Protein AF-A0A8I0H5W2-F1 (afdb_monomer_lite)

pLDDT: mean 76.9, std 12.01, range [42.78, 89.56]

Radius of gyration: 14.62 Å; chains: 1; bounding box: 31×33×36 Å

InterPro domains:
  IPR008279 PEP-utilising enzyme, mobile domain [PF00391] (46-84)
  IPR036618 PtsI, HPr-binding domain superfamily [G3DSA:1.10.274.10] (1-33)
  IPR036637 Phosphohistidine domain superfamily [SSF52009] (2-84)
  IPR050499 Phosphoenolpyruvate-dependent sugar PTS enzyme [PTHR46244] (2-84)

Organism: NCBI:txid611301

Foldseek 3Di:
DQVQLVVQCPDPDPVSVVCSVVVVVVVVVVVCVVVVVPDDPPPPVAADEAEEQDDAPVRLVVDDPVRHPYYDHVPDDPPHPSPD

Secondary structure (DSSP, 8-state):
-HHHHHHHHTSS-HHHHHTHHHHHHHHHHHHHHHHT--------SS-EEEEES---HHHHHTS-TTTEEEEEETT--TT-GGG-

Structure (mmCIF, N/CA/C/O backbone):
data_AF-A0A8I0H5W2-F1
#
_entry.id   AF-A0A8I0H5W2-F1
#
loop_
_atom_site.group_PDB
_atom_site.id
_atom_site.type_symbol
_atom_site.label_atom_id
_atom_site.label_alt_id
_atom_site.label_comp_id
_atom_site.label_asym_id
_atom_site.label_entity_id
_atom_site.label_seq_id
_atom_site.pdbx_PDB_ins_code
_atom_site.Cartn_x
_atom_site.Cartn_y
_atom_site.Cartn_z
_atom_site.occupancy
_atom_site.B_iso_or_equiv
_atom_site.auth_seq_id
_atom_site.auth_comp_id
_atom_site.auth_asym_id
_atom_site.auth_atom_id
_atom_site.pdbx_PDB_model_num
ATOM 1 N N . ALA A 1 1 ? 4.528 12.253 -11.082 1.00 58.50 1 ALA A N 1
ATOM 2 C CA . ALA A 1 1 ? 5.076 11.151 -10.270 1.00 58.50 1 ALA A CA 1
ATOM 3 C C . ALA A 1 1 ? 5.354 9.915 -11.127 1.00 58.50 1 ALA A C 1
ATOM 5 O O . ALA A 1 1 ? 6.407 9.313 -10.956 1.00 58.50 1 ALA A O 1
ATOM 6 N N . ASP A 1 2 ? 4.491 9.598 -12.103 1.00 68.06 2 ASP A N 1
ATOM 7 C CA . ASP A 1 2 ? 4.580 8.368 -12.913 1.00 68.06 2 ASP A CA 1
ATOM 8 C C . ASP A 1 2 ? 5.928 8.129 -13.607 1.00 68.06 2 ASP A C 1
ATOM 10 O O . ASP A 1 2 ? 6.425 7.011 -13.595 1.00 68.06 2 ASP A O 1
ATOM 14 N N . ASN A 1 3 ? 6.576 9.181 -14.114 1.00 76.69 3 ASN A N 1
ATOM 15 C CA . ASN A 1 3 ? 7.802 9.065 -14.916 1.00 76.69 3 ASN A CA 1
ATOM 16 C C . ASN A 1 3 ? 8.968 8.355 -14.184 1.00 76.69 3 ASN A C 1
ATOM 18 O O . ASN A 1 3 ? 9.751 7.636 -14.797 1.00 76.69 3 ASN A O 1
ATOM 22 N N . PHE A 1 4 ? 9.090 8.524 -12.859 1.00 76.75 4 PHE A N 1
ATOM 23 C CA . PHE A 1 4 ? 10.131 7.842 -12.077 1.00 76.75 4 PHE A CA 1
ATOM 24 C C . PHE A 1 4 ? 9.758 6.394 -11.753 1.00 76.75 4 PHE A C 1
ATOM 26 O O . PHE A 1 4 ? 10.619 5.521 -11.808 1.00 76.75 4 PHE A O 1
ATOM 33 N N . ALA A 1 5 ? 8.488 6.122 -11.453 1.00 80.94 5 ALA A N 1
ATOM 34 C CA . ALA A 1 5 ? 8.018 4.762 -11.204 1.00 80.94 5 ALA A CA 1
ATOM 35 C C . ALA A 1 5 ? 8.101 3.901 -12.478 1.00 80.94 5 ALA A C 1
ATOM 37 O O . ALA A 1 5 ? 8.572 2.767 -12.426 1.00 80.94 5 ALA A O 1
ATOM 38 N N . GLU A 1 6 ? 7.737 4.462 -13.634 1.00 83.25 6 GLU A N 1
ATOM 39 C CA . GLU A 1 6 ? 7.880 3.809 -14.940 1.00 83.25 6 GLU A CA 1
ATOM 40 C C . GLU A 1 6 ? 9.341 3.484 -15.255 1.00 83.25 6 GLU A C 1
ATOM 42 O O . GLU A 1 6 ? 9.642 2.379 -15.703 1.00 83.25 6 GLU A O 1
ATOM 47 N N . MET A 1 7 ? 10.267 4.397 -14.944 1.00 84.75 7 MET A N 1
ATOM 48 C CA .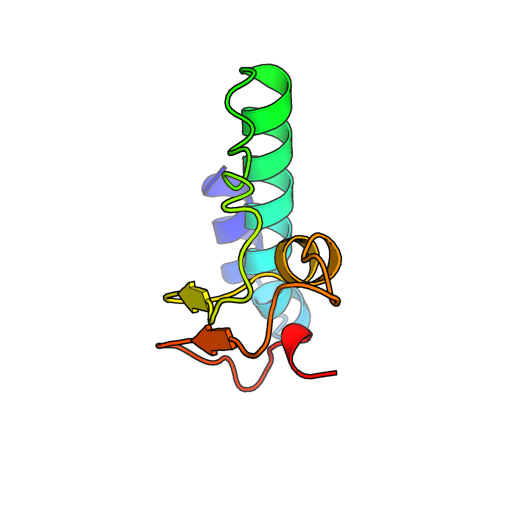 MET A 1 7 ? 11.698 4.152 -15.123 1.00 84.75 7 MET A CA 1
ATOM 49 C C . MET A 1 7 ? 12.190 2.953 -14.299 1.00 84.75 7 MET A C 1
ATOM 51 O O . MET A 1 7 ? 12.971 2.158 -14.812 1.00 84.75 7 MET A O 1
ATOM 55 N N . PHE A 1 8 ? 11.735 2.799 -13.050 1.00 81.94 8 PHE A N 1
ATOM 56 C CA . PHE A 1 8 ? 12.087 1.651 -12.202 1.00 81.94 8 PHE A CA 1
ATOM 57 C C . PHE A 1 8 ? 11.420 0.355 -12.680 1.00 81.94 8 PHE A C 1
ATOM 59 O O . PHE A 1 8 ? 12.062 -0.693 -12.710 1.00 81.94 8 PHE A O 1
ATOM 66 N N . SER A 1 9 ? 10.160 0.425 -13.118 1.00 80.44 9 SER A N 1
ATOM 67 C CA . SER A 1 9 ? 9.431 -0.730 -13.656 1.00 80.44 9 SER A CA 1
ATOM 68 C C . SER A 1 9 ? 9.992 -1.230 -14.990 1.00 80.44 9 SER A C 1
ATOM 70 O O . SER A 1 9 ? 9.782 -2.392 -15.330 1.00 80.44 9 SER A O 1
ATOM 72 N N . ALA A 1 10 ? 10.669 -0.373 -15.754 1.00 86.62 10 ALA A N 1
ATOM 73 C CA . ALA A 1 10 ? 11.270 -0.717 -17.040 1.00 86.62 10 ALA A CA 1
ATOM 74 C C . ALA A 1 10 ? 12.705 -1.268 -16.926 1.00 86.62 10 ALA A C 1
ATOM 76 O O . ALA A 1 10 ? 13.309 -1.589 -17.948 1.00 86.62 10 ALA A O 1
ATOM 77 N N . MET A 1 11 ? 13.275 -1.363 -15.717 1.00 89.25 11 MET A N 1
ATOM 78 C CA . MET A 1 11 ? 14.611 -1.936 -15.514 1.00 89.25 11 MET A CA 1
ATOM 79 C C . MET A 1 11 ? 14.589 -3.460 -15.638 1.00 89.25 11 MET A C 1
ATOM 81 O O . MET A 1 11 ? 13.613 -4.089 -15.256 1.00 89.25 11 MET A O 1
ATOM 85 N N . ASP A 1 12 ? 15.687 -4.070 -16.086 1.00 85.75 12 ASP A N 1
ATOM 86 C CA . ASP A 1 12 ? 15.804 -5.537 -16.196 1.00 85.75 12 ASP A CA 1
ATOM 87 C C . ASP A 1 12 ? 15.953 -6.253 -14.836 1.00 85.75 12 ASP A C 1
ATOM 89 O O . ASP A 1 12 ? 15.874 -7.478 -14.748 1.00 85.75 12 ASP A O 1
ATOM 93 N N . ASP A 1 13 ? 16.187 -5.501 -13.759 1.00 86.81 13 ASP A N 1
ATOM 94 C CA . ASP A 1 13 ? 16.364 -6.031 -12.410 1.00 86.81 13 ASP A CA 1
ATOM 95 C C . ASP A 1 13 ? 15.010 -6.142 -11.687 1.00 86.81 13 ASP A C 1
ATOM 97 O O . ASP A 1 13 ? 14.385 -5.135 -11.347 1.00 86.81 13 ASP A O 1
ATOM 101 N N . ALA A 1 14 ? 14.579 -7.374 -11.403 1.00 80.06 14 ALA A N 1
ATOM 102 C CA . ALA A 1 14 ? 13.316 -7.666 -10.720 1.00 80.06 14 ALA A CA 1
ATOM 103 C C . ALA A 1 14 ? 13.197 -7.016 -9.326 1.00 80.06 14 ALA A C 1
ATOM 105 O O . ALA A 1 14 ? 12.094 -6.683 -8.891 1.00 80.06 14 ALA A O 1
ATOM 106 N N . TYR A 1 15 ? 14.312 -6.805 -8.621 1.00 78.94 15 TYR A N 1
ATOM 107 C CA . TYR A 1 15 ? 14.317 -6.077 -7.354 1.00 78.94 15 TYR A CA 1
ATOM 108 C C . TYR A 1 15 ? 14.039 -4.585 -7.575 1.00 78.94 15 TYR A C 1
ATOM 110 O O . TYR A 1 15 ? 13.258 -3.993 -6.831 1.00 78.94 15 TYR A O 1
ATOM 118 N N . MET A 1 16 ? 14.611 -3.977 -8.618 1.00 83.69 16 MET A N 1
ATOM 119 C CA . MET A 1 16 ? 14.336 -2.573 -8.956 1.00 83.69 16 MET A CA 1
ATOM 120 C C . MET A 1 16 ? 12.912 -2.372 -9.476 1.00 83.69 16 MET A C 1
ATOM 122 O O . MET A 1 16 ? 12.260 -1.404 -9.087 1.00 83.69 16 MET A O 1
ATOM 126 N N . GLN A 1 17 ? 12.391 -3.318 -10.261 1.00 83.00 17 GLN A N 1
ATOM 127 C CA . GLN A 1 17 ? 10.987 -3.317 -10.678 1.00 83.00 17 GLN A CA 1
ATOM 128 C C . GLN A 1 17 ? 10.044 -3.343 -9.468 1.00 83.00 17 GLN A C 1
ATOM 130 O O . GLN A 1 17 ? 9.094 -2.564 -9.411 1.00 83.00 17 GLN A O 1
ATOM 135 N N . ALA A 1 18 ? 10.336 -4.170 -8.457 1.00 77.00 18 ALA A N 1
ATOM 136 C CA . ALA A 1 18 ? 9.545 -4.228 -7.226 1.00 77.00 18 ALA A CA 1
ATOM 137 C C . ALA A 1 18 ? 9.573 -2.910 -6.422 1.00 77.00 18 ALA A C 1
ATOM 139 O O . ALA A 1 18 ? 8.613 -2.604 -5.718 1.00 77.00 18 ALA A O 1
ATOM 140 N N . ARG A 1 19 ? 10.632 -2.098 -6.559 1.00 82.50 19 ARG A N 1
ATOM 141 C CA . ARG A 1 19 ? 10.757 -0.771 -5.925 1.00 82.50 19 ARG A CA 1
ATOM 142 C C . ARG A 1 19 ? 10.001 0.343 -6.650 1.00 82.50 19 ARG A C 1
ATOM 144 O O . ARG A 1 19 ? 9.888 1.439 -6.103 1.00 82.50 19 ARG A O 1
ATOM 151 N N . ALA A 1 20 ? 9.464 0.100 -7.845 1.00 83.94 20 ALA A N 1
ATOM 152 C CA . ALA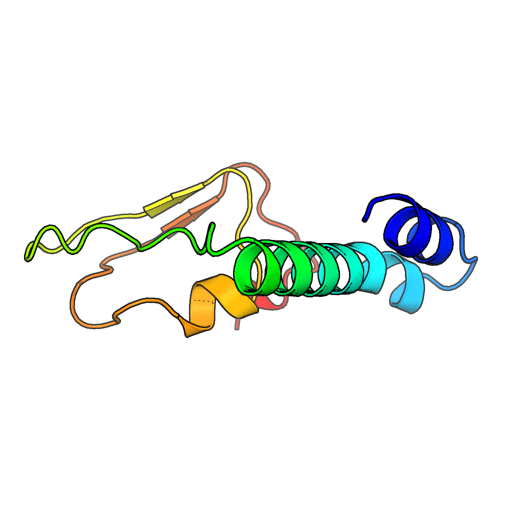 A 1 20 ? 8.711 1.112 -8.586 1.00 83.94 20 ALA A CA 1
ATOM 153 C C . ALA A 1 20 ? 7.510 1.652 -7.785 1.00 83.94 20 ALA A C 1
ATOM 155 O O . ALA A 1 20 ? 7.257 2.859 -7.794 1.00 83.94 20 ALA A O 1
ATOM 156 N N . ALA A 1 21 ? 6.816 0.775 -7.049 1.00 78.81 21 ALA A N 1
ATOM 157 C CA . ALA A 1 21 ? 5.698 1.148 -6.183 1.00 78.81 21 ALA A CA 1
ATOM 158 C C . ALA A 1 21 ? 6.139 2.054 -5.018 1.00 78.81 21 ALA A C 1
ATOM 160 O O . ALA A 1 21 ? 5.500 3.073 -4.766 1.00 78.81 21 ALA A O 1
ATOM 161 N N . ASP A 1 22 ? 7.277 1.755 -4.381 1.00 81.69 22 ASP A N 1
ATOM 162 C CA . ASP A 1 22 ? 7.840 2.587 -3.307 1.00 81.69 22 ASP A CA 1
ATOM 163 C C . ASP A 1 22 ? 8.200 3.997 -3.811 1.00 81.69 22 ASP A C 1
ATOM 165 O O . ASP A 1 22 ? 7.932 5.003 -3.154 1.00 81.69 22 ASP A O 1
ATOM 169 N N . VAL A 1 23 ? 8.805 4.093 -5.002 1.00 85.62 23 VAL A N 1
ATOM 170 C CA . VAL A 1 23 ? 9.182 5.381 -5.617 1.00 85.62 23 VAL A CA 1
ATOM 171 C C . VAL A 1 23 ? 7.945 6.217 -5.941 1.00 85.62 23 VAL A C 1
ATOM 173 O O . VAL A 1 23 ? 7.965 7.445 -5.780 1.00 85.62 23 VAL A O 1
ATOM 176 N N . ARG A 1 24 ? 6.868 5.561 -6.381 1.00 84.19 24 ARG A N 1
ATOM 177 C CA . ARG A 1 24 ? 5.571 6.198 -6.610 1.00 84.19 24 ARG A CA 1
ATOM 178 C C . ARG A 1 24 ? 4.997 6.751 -5.305 1.00 84.19 24 ARG A C 1
ATOM 180 O O . ARG A 1 24 ? 4.743 7.952 -5.248 1.00 84.19 24 ARG A O 1
ATOM 187 N N . ASP A 1 25 ? 4.908 5.926 -4.259 1.00 82.25 25 ASP A N 1
ATOM 188 C CA . ASP A 1 25 ? 4.398 6.323 -2.936 1.00 82.25 25 ASP A CA 1
ATOM 189 C C . ASP A 1 25 ? 5.151 7.537 -2.371 1.00 82.25 25 ASP A C 1
ATOM 191 O O . ASP A 1 25 ? 4.555 8.550 -2.002 1.00 82.25 25 ASP A O 1
ATOM 195 N N . ILE A 1 26 ? 6.487 7.500 -2.386 1.00 86.56 26 ILE A N 1
ATOM 196 C CA . ILE A 1 26 ? 7.313 8.615 -1.899 1.00 86.56 26 ILE A CA 1
ATOM 197 C C . ILE A 1 26 ? 7.037 9.894 -2.698 1.00 86.56 26 ILE A C 1
ATOM 199 O O . ILE A 1 26 ? 6.912 10.976 -2.116 1.00 86.56 26 ILE A O 1
ATOM 203 N N . SER A 1 27 ? 6.938 9.784 -4.024 1.00 88.44 27 SER A N 1
ATOM 204 C CA . SER A 1 27 ? 6.673 10.930 -4.897 1.00 88.44 27 SER A CA 1
ATOM 205 C C . SER A 1 27 ? 5.312 11.559 -4.599 1.00 88.44 27 SER A C 1
ATOM 207 O O . SER A 1 27 ? 5.219 12.781 -4.452 1.00 88.44 27 SER A O 1
ATOM 209 N N . ASP A 1 28 ? 4.276 10.734 -4.458 1.00 85.81 28 ASP A N 1
ATOM 210 C CA . ASP A 1 28 ? 2.912 11.179 -4.175 1.00 85.81 28 ASP A CA 1
ATOM 211 C C . ASP A 1 28 ? 2.822 11.822 -2.785 1.00 85.81 28 ASP A C 1
ATOM 213 O O . ASP A 1 28 ? 2.240 12.900 -2.634 1.00 85.81 28 ASP A O 1
ATOM 217 N N . ARG A 1 29 ? 3.511 11.263 -1.782 1.00 83.75 29 ARG A N 1
ATOM 218 C CA . ARG A 1 29 ? 3.612 11.867 -0.444 1.00 83.75 29 ARG A CA 1
ATOM 219 C C . ARG A 1 29 ? 4.321 13.215 -0.458 1.00 83.75 29 ARG A C 1
ATOM 221 O O . ARG A 1 29 ? 3.879 14.133 0.234 1.00 83.75 29 ARG A O 1
ATOM 228 N N . ILE A 1 30 ? 5.410 13.372 -1.209 1.00 87.69 30 ILE A N 1
ATOM 229 C CA . ILE A 1 30 ? 6.095 14.669 -1.327 1.00 87.69 30 ILE A CA 1
ATOM 230 C C . ILE A 1 30 ? 5.142 15.702 -1.936 1.00 87.69 30 ILE A C 1
ATOM 232 O O . ILE A 1 30 ? 5.014 16.803 -1.400 1.00 87.69 30 ILE A O 1
ATOM 236 N N . ILE A 1 31 ? 4.422 15.342 -3.001 1.00 87.75 31 ILE A N 1
ATOM 237 C CA . ILE A 1 31 ? 3.440 16.228 -3.637 1.00 87.75 31 ILE A CA 1
ATOM 238 C C . ILE A 1 31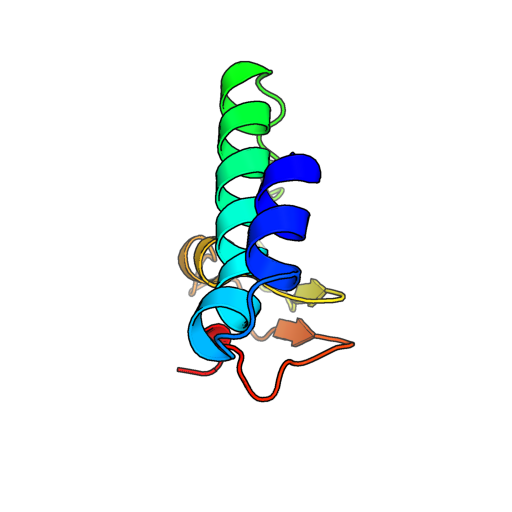 ? 2.319 16.592 -2.655 1.00 87.75 31 ILE A C 1
ATOM 240 O O . ILE A 1 31 ? 2.000 17.773 -2.519 1.00 87.75 31 ILE A O 1
ATOM 244 N N . ALA A 1 32 ? 1.753 15.624 -1.932 1.00 85.50 32 ALA A N 1
ATOM 245 C CA . ALA A 1 32 ? 0.696 15.865 -0.948 1.00 85.50 32 ALA A CA 1
ATOM 246 C C . ALA A 1 32 ? 1.151 16.820 0.169 1.00 85.50 32 ALA A C 1
ATOM 248 O O . ALA A 1 32 ? 0.430 17.756 0.513 1.00 85.50 32 ALA A O 1
ATOM 249 N N . ASN A 1 33 ? 2.373 16.644 0.682 1.00 85.81 33 ASN A N 1
ATOM 250 C CA . ASN A 1 33 ? 2.948 17.542 1.688 1.00 85.81 33 ASN A CA 1
ATOM 251 C C . ASN A 1 33 ? 3.154 18.964 1.146 1.00 85.81 33 ASN A C 1
ATOM 253 O O . ASN A 1 33 ? 2.826 19.932 1.827 1.00 85.81 33 ASN A O 1
ATOM 257 N N . LEU A 1 34 ? 3.666 19.105 -0.080 1.00 89.12 34 LEU A N 1
ATOM 258 C CA . LEU A 1 34 ? 3.907 20.415 -0.696 1.00 89.12 34 LEU A CA 1
ATOM 259 C C . LEU A 1 34 ? 2.613 21.146 -1.075 1.00 89.12 34 LEU A C 1
ATOM 261 O O . LEU A 1 34 ? 2.570 22.373 -1.057 1.00 89.12 34 LEU A O 1
ATOM 265 N N . THR A 1 35 ? 1.566 20.401 -1.424 1.00 89.56 35 THR A N 1
ATOM 266 C CA . THR A 1 35 ? 0.254 20.946 -1.806 1.00 89.56 35 THR A CA 1
ATOM 267 C C . THR A 1 35 ? -0.696 21.110 -0.621 1.00 89.56 35 THR A C 1
ATOM 269 O O . THR A 1 35 ? -1.795 21.629 -0.796 1.00 89.56 35 THR A O 1
ATOM 272 N N . GLY A 1 36 ? -0.310 20.657 0.576 1.00 80.94 36 GLY A N 1
ATOM 273 C CA . GLY A 1 36 ? -1.180 20.634 1.754 1.00 80.94 36 GLY A CA 1
ATOM 274 C C . GLY A 1 36 ? -2.356 19.657 1.642 1.00 80.94 36 GLY A C 1
ATOM 275 O O . GLY A 1 36 ? -3.270 19.716 2.456 1.00 80.94 36 GLY A O 1
ATOM 276 N N . SER A 1 37 ? -2.341 18.755 0.656 1.00 77.44 37 SER A N 1
ATOM 277 C CA . SER A 1 37 ? -3.397 17.764 0.402 1.00 77.44 37 SER A CA 1
ATOM 278 C C . SER A 1 37 ? -3.140 16.446 1.135 1.00 77.44 37 SER A C 1
ATOM 280 O O . SER A 1 37 ? -3.485 15.378 0.637 1.00 77.44 37 SER A O 1
ATOM 282 N N . VAL A 1 38 ? -2.478 16.494 2.295 1.00 71.31 38 VAL A N 1
ATOM 283 C CA . VAL A 1 38 ? -2.248 15.295 3.105 1.00 71.31 38 VAL A CA 1
ATOM 284 C C . VAL A 1 38 ? -3.614 14.769 3.527 1.00 71.31 38 VAL A C 1
ATOM 286 O O . VAL A 1 38 ? -4.325 15.435 4.278 1.00 71.31 38 VAL A O 1
ATOM 289 N N . ALA A 1 39 ? -3.995 13.603 3.004 1.00 64.88 39 ALA A N 1
ATOM 290 C CA . ALA A 1 39 ? -5.222 12.936 3.396 1.00 64.88 39 ALA A CA 1
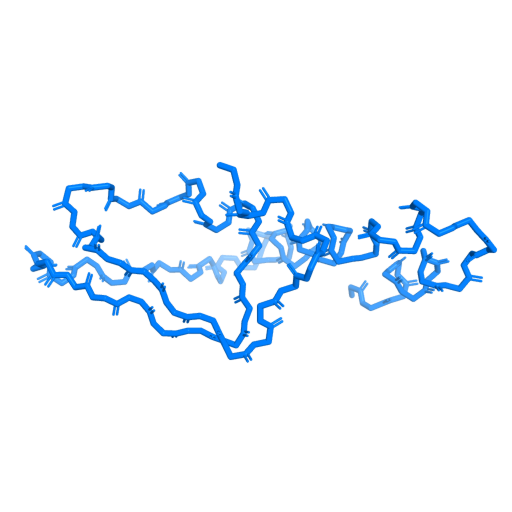ATOM 291 C C . ALA A 1 39 ? -5.134 12.634 4.896 1.00 64.88 39 ALA A C 1
ATOM 293 O O . ALA A 1 39 ? -4.373 11.774 5.335 1.00 64.88 39 ALA A O 1
ATOM 294 N N . VAL A 1 40 ? -5.872 13.401 5.692 1.00 58.91 40 VAL A N 1
ATOM 295 C CA . VAL A 1 40 ? -6.064 13.107 7.105 1.00 58.91 40 VAL A CA 1
ATOM 296 C C . VAL A 1 40 ? -7.078 11.974 7.140 1.00 58.91 40 VAL A C 1
ATOM 298 O O . VAL A 1 40 ? -8.209 12.162 6.694 1.00 58.91 40 VAL A O 1
ATOM 301 N N . GLN A 1 41 ? -6.679 10.792 7.618 1.00 63.28 41 GLN A N 1
ATOM 302 C CA . GLN A 1 41 ? -7.667 9.787 8.001 1.00 63.28 41 GLN A CA 1
ATOM 303 C C . GLN A 1 41 ? -8.579 10.441 9.036 1.00 63.28 41 GLN A C 1
ATOM 305 O O . GLN A 1 41 ? -8.109 10.866 10.093 1.00 63.28 41 GLN A O 1
ATOM 310 N N . GLU A 1 42 ? -9.863 10.583 8.706 1.00 58.38 42 GLU A N 1
ATOM 311 C CA . GLU A 1 42 ? -10.843 11.058 9.671 1.00 58.38 42 GLU A CA 1
ATOM 312 C C . GLU A 1 42 ? -10.841 10.094 10.856 1.00 58.38 42 GLU A C 1
ATOM 314 O O . GLU A 1 42 ? -11.151 8.908 10.727 1.00 58.38 42 GLU A O 1
ATOM 319 N N . ASP A 1 43 ? -10.447 10.608 12.019 1.00 64.50 43 ASP A N 1
ATOM 320 C CA . ASP A 1 43 ? -10.527 9.856 13.256 1.00 64.50 43 ASP A CA 1
ATOM 321 C C . ASP A 1 43 ? -12.000 9.739 13.647 1.00 64.50 43 ASP A C 1
ATOM 323 O O . ASP A 1 43 ? -12.573 10.637 14.262 1.00 64.50 43 ASP A O 1
ATOM 327 N N . SER A 1 44 ? -12.623 8.625 13.268 1.00 67.19 44 SER A N 1
ATOM 328 C CA . SER A 1 44 ? -14.001 8.324 13.664 1.00 67.19 44 SER A CA 1
ATOM 329 C C . SER A 1 44 ? -14.148 8.116 15.177 1.00 67.19 44 SER A C 1
ATOM 331 O O . SER A 1 44 ? -15.269 8.048 15.673 1.00 67.19 44 SER A O 1
ATOM 333 N N . GLY A 1 45 ? -13.042 7.989 15.926 1.00 73.31 45 GLY A N 1
ATOM 334 C CA . GLY A 1 45 ? -13.036 7.648 17.350 1.00 73.31 45 GLY A CA 1
ATOM 335 C C . GLY A 1 45 ? -13.446 6.199 17.644 1.00 73.31 45 GLY A C 1
ATOM 336 O O . GLY A 1 45 ? -13.311 5.744 18.781 1.00 73.31 45 GLY A O 1
ATOM 337 N N . GLU A 1 46 ? -13.905 5.457 16.635 1.00 83.00 46 GLU A N 1
ATOM 338 C CA . GLU A 1 46 ? -14.401 4.091 16.749 1.00 83.00 46 GLU A CA 1
ATOM 339 C C . GLU A 1 46 ? -13.432 3.080 16.128 1.00 83.00 46 GLU A C 1
ATOM 341 O O . GLU A 1 46 ? -12.634 3.377 15.232 1.00 83.00 46 GLU A O 1
ATOM 346 N N . LYS A 1 47 ? -13.513 1.839 16.616 1.00 88.50 47 LYS A N 1
ATOM 347 C CA . LYS A 1 47 ? -12.741 0.725 16.066 1.00 88.50 47 LYS A CA 1
ATOM 348 C C . LYS A 1 47 ? -13.300 0.318 14.704 1.00 88.50 47 LYS A C 1
ATOM 350 O O . LYS A 1 47 ? -14.505 0.116 14.582 1.00 88.50 47 LYS A O 1
ATOM 355 N N . HIS A 1 48 ? -12.440 0.142 13.707 1.00 85.25 48 HIS A N 1
ATOM 356 C CA . HIS A 1 48 ? -12.856 -0.071 12.320 1.00 85.25 48 HIS A CA 1
ATOM 357 C C . HIS A 1 48 ? -11.954 -1.060 11.566 1.00 85.25 48 HIS A C 1
ATOM 359 O O . HIS A 1 48 ? -10.869 -1.426 12.022 1.00 85.25 48 HIS A O 1
ATOM 365 N N . ILE A 1 49 ? -12.441 -1.519 10.410 1.00 87.44 49 ILE A N 1
ATOM 366 C CA . ILE A 1 49 ? -11.715 -2.376 9.464 1.00 87.44 49 ILE A CA 1
ATOM 367 C C . ILE A 1 49 ? -11.460 -1.565 8.196 1.00 87.44 49 ILE A C 1
ATOM 369 O O . ILE A 1 49 ? -12.382 -0.948 7.663 1.00 87.44 49 ILE A O 1
ATOM 373 N N . ILE A 1 50 ? -10.224 -1.581 7.707 1.00 85.31 50 ILE A N 1
ATOM 374 C CA . ILE A 1 50 ? -9.827 -0.849 6.501 1.00 85.31 50 ILE A CA 1
ATOM 375 C C . ILE A 1 50 ? -10.012 -1.747 5.277 1.00 85.31 50 ILE A C 1
ATOM 377 O O . ILE A 1 50 ? -9.537 -2.879 5.263 1.00 85.31 50 ILE A O 1
ATOM 381 N N . CYS A 1 51 ? -10.679 -1.241 4.241 1.00 84.69 51 CYS A N 1
ATOM 382 C CA . CYS A 1 51 ? -10.765 -1.897 2.935 1.00 84.69 51 CYS A CA 1
ATOM 383 C C . CYS A 1 51 ? -10.066 -1.013 1.900 1.00 84.69 51 CYS A C 1
ATOM 385 O O . CYS A 1 51 ? -10.450 0.146 1.744 1.00 84.69 51 CYS A O 1
ATOM 387 N N . ALA A 1 52 ? -9.065 -1.548 1.207 1.00 81.94 52 ALA A N 1
ATOM 388 C CA . ALA A 1 52 ? -8.306 -0.823 0.190 1.00 81.94 52 ALA A CA 1
ATOM 389 C C . ALA A 1 52 ? -8.000 -1.725 -1.012 1.00 81.94 52 ALA A C 1
ATOM 391 O O . ALA A 1 52 ? -8.090 -2.949 -0.921 1.00 81.94 52 ALA A O 1
ATOM 392 N N . ASP A 1 53 ? -7.628 -1.142 -2.149 1.00 78.81 53 ASP A N 1
ATOM 393 C CA . ASP A 1 53 ? -7.171 -1.938 -3.292 1.00 78.81 53 ASP A CA 1
ATOM 394 C C . ASP A 1 53 ? -5.776 -2.521 -3.041 1.00 78.81 53 ASP A C 1
ATOM 396 O O . ASP A 1 53 ? -5.551 -3.707 -3.287 1.00 78.81 53 ASP A O 1
ATOM 400 N N . ASP A 1 54 ? -4.883 -1.707 -2.484 1.00 77.12 54 ASP A N 1
ATOM 401 C CA . ASP A 1 54 ? -3.558 -2.072 -1.988 1.00 77.12 54 ASP A CA 1
ATOM 402 C C . ASP A 1 54 ? -3.204 -1.160 -0.801 1.00 77.12 54 ASP A C 1
ATOM 404 O O . ASP A 1 54 ? -3.888 -0.158 -0.570 1.00 77.12 54 ASP A O 1
ATOM 408 N N . LEU A 1 55 ? -2.177 -1.519 -0.031 1.00 75.81 55 LEU A N 1
ATOM 409 C CA . LEU A 1 55 ? -1.696 -0.716 1.092 1.00 75.81 55 LEU A CA 1
ATOM 410 C C . LEU A 1 55 ? -0.166 -0.652 1.076 1.00 75.81 55 LEU A C 1
ATOM 412 O O . LEU A 1 55 ? 0.513 -1.679 1.212 1.00 75.81 55 LEU A O 1
ATOM 416 N N . ALA A 1 56 ? 0.384 0.552 0.942 1.00 77.06 56 ALA A N 1
ATOM 417 C CA . ALA A 1 56 ? 1.825 0.750 0.984 1.00 77.06 56 ALA A CA 1
ATOM 418 C C . ALA A 1 56 ? 2.366 0.558 2.417 1.00 77.06 56 ALA A C 1
ATOM 420 O O . ALA A 1 56 ? 1.684 0.874 3.402 1.00 77.06 56 ALA A O 1
ATOM 421 N N . PRO A 1 57 ? 3.629 0.121 2.590 1.00 75.25 57 PRO A N 1
ATOM 422 C CA . PRO A 1 57 ? 4.238 -0.002 3.917 1.00 75.25 57 PRO A CA 1
ATOM 423 C C . PRO A 1 57 ? 4.161 1.294 4.746 1.00 75.25 57 PRO A C 1
ATOM 425 O O . PRO A 1 57 ? 3.944 1.257 5.956 1.00 75.25 57 PRO A O 1
ATOM 428 N N . SER A 1 58 ? 4.287 2.452 4.094 1.00 74.88 58 SER A N 1
ATOM 429 C CA . SER A 1 58 ? 4.195 3.779 4.713 1.00 74.88 58 SER A CA 1
ATOM 430 C C . SER A 1 58 ? 2.814 4.084 5.311 1.00 74.88 58 SER A C 1
ATOM 432 O O . SER A 1 58 ? 2.728 4.697 6.381 1.00 74.88 58 SER A O 1
ATOM 434 N N . GLU A 1 59 ? 1.746 3.632 4.656 1.00 78.50 59 GLU A N 1
ATOM 435 C CA . GLU A 1 59 ? 0.363 3.770 5.112 1.00 78.50 59 GLU A CA 1
ATOM 436 C C . GLU A 1 59 ? 0.109 2.858 6.310 1.00 78.50 59 GLU A C 1
ATOM 438 O O . GLU A 1 59 ? -0.388 3.311 7.338 1.00 78.50 59 GLU A O 1
ATOM 443 N N . THR A 1 60 ? 0.561 1.607 6.226 1.00 78.38 6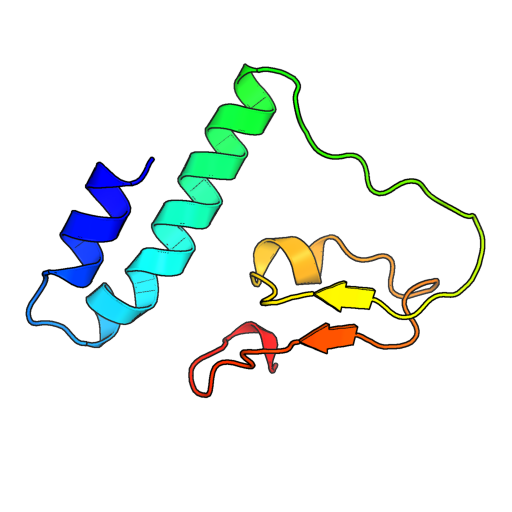0 THR A N 1
ATOM 444 C CA . THR A 1 60 ? 0.459 0.614 7.311 1.00 78.38 60 THR A CA 1
ATOM 445 C C . THR A 1 60 ? 1.101 1.088 8.617 1.00 78.38 60 THR A C 1
ATOM 447 O O . THR A 1 60 ? 0.553 0.875 9.697 1.00 78.38 60 THR A O 1
ATOM 450 N N . VAL A 1 61 ? 2.255 1.760 8.535 1.00 80.75 61 VAL A N 1
ATOM 451 C CA . VAL A 1 61 ? 2.964 2.323 9.702 1.00 80.75 61 VAL A CA 1
ATOM 452 C C . VAL A 1 61 ? 2.207 3.494 10.332 1.00 80.75 61 VAL A C 1
ATOM 454 O O . VAL A 1 61 ? 2.365 3.757 11.523 1.00 80.75 61 VAL A O 1
ATOM 457 N N . SER A 1 62 ? 1.387 4.189 9.548 1.00 77.75 62 SER A N 1
ATOM 458 C CA . SER A 1 62 ? 0.631 5.363 9.990 1.00 77.75 62 SER A CA 1
ATOM 459 C C . SER A 1 62 ? -0.702 5.001 10.666 1.00 77.75 62 SER A C 1
ATOM 461 O O . SER A 1 62 ? -1.375 5.888 11.183 1.00 77.75 62 SER A O 1
ATOM 463 N N . LEU A 1 63 ? -1.082 3.717 10.680 1.00 82.12 63 LEU A N 1
ATOM 464 C CA . LEU A 1 63 ? -2.329 3.235 11.272 1.00 82.12 63 LEU A CA 1
ATOM 465 C C . LEU A 1 63 ? -2.302 3.254 12.807 1.00 82.12 63 LEU A C 1
ATOM 467 O O . LEU A 1 63 ? -1.342 2.812 13.444 1.00 82.12 63 LEU A O 1
ATOM 471 N N . ASP A 1 64 ? -3.414 3.685 13.406 1.00 84.06 64 ASP A N 1
ATOM 472 C CA . ASP A 1 64 ? -3.650 3.588 14.847 1.00 84.06 64 ASP A CA 1
ATOM 473 C C . ASP A 1 64 ? -4.022 2.145 15.233 1.00 84.06 64 ASP A C 1
ATOM 475 O O . ASP A 1 64 ? -5.131 1.668 14.972 1.00 84.06 64 ASP A O 1
ATOM 479 N N . LYS A 1 65 ? -3.082 1.444 15.875 1.00 81.38 65 LYS A N 1
ATOM 480 C CA . LYS A 1 65 ? -3.225 0.032 16.267 1.00 81.38 65 LYS A CA 1
ATOM 481 C C . LYS A 1 65 ? -4.332 -0.215 17.294 1.00 81.38 65 LYS A C 1
ATOM 483 O O . LYS A 1 65 ? -4.799 -1.347 17.397 1.00 81.38 65 LYS A O 1
ATOM 488 N N . ASP A 1 66 ? -4.760 0.805 18.035 1.00 85.31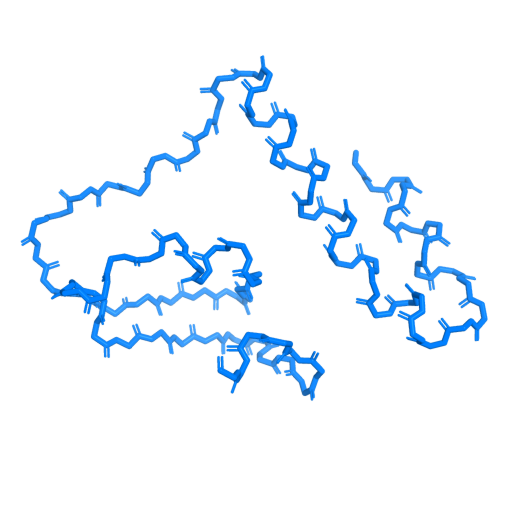 66 ASP A N 1
ATOM 489 C CA . ASP A 1 66 ? -5.842 0.662 19.014 1.00 85.31 66 ASP A CA 1
ATOM 490 C C . ASP A 1 66 ? -7.231 0.742 18.357 1.00 85.31 66 ASP A C 1
ATOM 492 O O . ASP A 1 66 ? -8.227 0.266 18.923 1.00 85.31 66 ASP A O 1
ATOM 496 N N . LYS A 1 67 ? -7.299 1.308 17.143 1.00 84.00 67 LYS A N 1
ATOM 497 C CA . LYS A 1 67 ? -8.541 1.528 16.386 1.00 84.00 67 LYS A CA 1
ATOM 498 C C . LYS A 1 67 ? -8.695 0.589 15.198 1.00 84.00 67 LYS A C 1
ATOM 500 O O . LYS A 1 67 ? -9.811 0.146 14.925 1.00 84.00 67 LYS A O 1
ATOM 505 N N . VAL A 1 68 ? -7.609 0.249 14.510 1.00 87.38 68 VAL A N 1
ATOM 506 C CA . VAL A 1 68 ? -7.658 -0.644 13.349 1.00 87.38 68 VAL A CA 1
ATOM 507 C C . VAL A 1 68 ? -7.706 -2.099 13.813 1.00 87.38 68 VAL A C 1
ATOM 509 O O . VAL A 1 68 ? -6.724 -2.646 14.306 1.00 87.38 68 VAL A O 1
ATOM 512 N N . LEU A 1 69 ? -8.861 -2.742 13.638 1.00 87.38 69 LEU A N 1
ATOM 513 C CA . LEU A 1 69 ? -9.080 -4.148 14.004 1.00 87.38 69 LEU A CA 1
ATOM 514 C C . LEU A 1 69 ? -8.491 -5.122 12.980 1.00 87.38 69 LEU A C 1
ATOM 516 O O . LEU A 1 69 ? -8.054 -6.212 13.341 1.00 87.38 69 LEU A O 1
ATOM 520 N N . ALA A 1 70 ? -8.546 -4.744 11.703 1.00 83.38 70 ALA A N 1
ATOM 521 C CA . ALA A 1 70 ? -8.044 -5.504 10.566 1.00 83.38 70 ALA A CA 1
ATOM 522 C C . ALA A 1 70 ? -7.964 -4.602 9.324 1.00 83.38 70 ALA A C 1
ATOM 524 O O . ALA A 1 70 ? -8.597 -3.544 9.273 1.00 83.38 70 ALA A O 1
ATOM 525 N N . PHE A 1 71 ? -7.247 -5.056 8.298 1.00 83.94 71 PHE A N 1
ATOM 526 C CA . PHE A 1 71 ? -7.324 -4.491 6.954 1.00 83.94 71 PHE A CA 1
ATOM 527 C C . PHE A 1 71 ? -7.473 -5.601 5.908 1.00 83.94 71 PHE A C 1
ATOM 529 O O . PHE A 1 71 ? -7.014 -6.726 6.111 1.00 83.94 71 PHE A O 1
ATOM 536 N N . VAL A 1 72 ? -8.144 -5.285 4.804 1.00 84.94 72 VAL A N 1
ATOM 537 C CA . VAL A 1 72 ? -8.381 -6.179 3.667 1.00 84.94 72 VAL A CA 1
ATOM 538 C C . VAL A 1 72 ? -7.962 -5.451 2.396 1.00 84.94 72 VAL A C 1
ATOM 540 O O . VAL A 1 72 ? -8.435 -4.342 2.143 1.00 84.94 72 VAL A O 1
ATOM 543 N N . THR A 1 73 ? -7.091 -6.078 1.602 1.00 84.12 73 THR A N 1
ATOM 544 C CA . THR A 1 73 ? -6.655 -5.555 0.302 1.00 84.12 73 THR A CA 1
ATOM 545 C C . THR A 1 73 ? -7.199 -6.396 -0.848 1.00 84.12 73 THR A C 1
ATOM 547 O O . THR A 1 73 ? -7.223 -7.626 -0.770 1.00 84.12 73 THR A O 1
ATOM 550 N N . ALA A 1 74 ? -7.656 -5.747 -1.921 1.00 78.12 74 ALA A N 1
ATOM 551 C CA . ALA A 1 74 ? -8.192 -6.442 -3.095 1.00 78.12 74 ALA A CA 1
ATOM 552 C C . ALA A 1 74 ? -7.090 -7.106 -3.941 1.00 78.12 74 ALA A C 1
ATOM 554 O O . ALA A 1 74 ? -7.285 -8.205 -4.460 1.00 78.12 74 ALA A O 1
ATOM 555 N N . HIS A 1 75 ? -5.924 -6.465 -4.046 1.00 69.88 75 HIS A N 1
ATOM 556 C CA . HIS A 1 75 ? -4.805 -6.892 -4.891 1.00 69.88 75 HIS A CA 1
ATOM 557 C C . HIS A 1 75 ? -3.582 -7.307 -4.072 1.00 69.88 75 HIS A C 1
ATOM 559 O O . HIS A 1 75 ? -2.454 -7.062 -4.495 1.00 69.88 75 HIS A O 1
ATOM 565 N N . GLY A 1 76 ? -3.803 -7.925 -2.903 1.00 59.47 76 GLY A N 1
ATOM 566 C CA . GLY A 1 76 ? -2.746 -8.334 -1.977 1.00 59.47 76 GLY A CA 1
ATOM 567 C C . GLY A 1 76 ? -1.508 -8.869 -2.700 1.00 59.47 76 GLY A C 1
ATOM 568 O O . GLY A 1 76 ? -1.555 -9.892 -3.385 1.00 59.47 76 GLY A O 1
ATOM 569 N N . SER A 1 77 ? -0.405 -8.136 -2.588 1.00 51.81 77 SER A N 1
ATOM 570 C CA . SER A 1 77 ? 0.811 -8.443 -3.329 1.00 51.81 77 SER A CA 1
ATOM 571 C C . SER A 1 77 ? 1.576 -9.582 -2.641 1.00 51.81 77 SER A C 1
ATOM 573 O O . SER A 1 77 ? 1.877 -9.530 -1.449 1.00 51.81 77 SER A O 1
ATOM 575 N N . SER A 1 78 ? 1.933 -10.622 -3.401 1.00 49.88 78 SER A N 1
ATOM 576 C CA . SER A 1 78 ? 2.810 -11.719 -2.954 1.00 49.88 78 SER A CA 1
ATOM 577 C C . SER A 1 78 ? 4.245 -11.262 -2.647 1.00 49.88 78 SER A C 1
ATOM 579 O O . SER A 1 78 ? 5.001 -12.005 -2.028 1.00 49.88 78 SER A O 1
ATOM 581 N N . ASN A 1 79 ? 4.602 -10.039 -3.059 1.00 49.31 79 ASN A N 1
ATOM 582 C CA . ASN A 1 79 ? 5.859 -9.353 -2.745 1.00 49.31 79 ASN A CA 1
ATOM 583 C C . ASN A 1 79 ? 5.653 -8.198 -1.750 1.00 49.31 79 ASN A C 1
ATOM 585 O O . ASN A 1 79 ? 6.540 -7.360 -1.585 1.00 49.31 79 ASN A O 1
ATOM 589 N N . SER A 1 80 ? 4.481 -8.107 -1.118 1.00 49.06 80 SER A N 1
ATOM 590 C CA . SER A 1 80 ? 4.142 -6.968 -0.283 1.00 49.06 80 SER A CA 1
ATOM 591 C C . SER A 1 80 ? 4.924 -7.055 1.018 1.00 49.06 80 SER A C 1
ATOM 593 O O . SER A 1 80 ? 4.653 -7.890 1.881 1.00 49.06 80 SER A O 1
ATOM 595 N N . HIS A 1 81 ? 5.897 -6.161 1.184 1.00 50.25 81 HIS A N 1
ATOM 596 C CA . HIS A 1 81 ? 6.528 -5.905 2.478 1.00 50.25 81 HIS A CA 1
ATOM 597 C C . HIS A 1 81 ? 5.518 -5.468 3.556 1.00 50.25 81 HIS A C 1
ATOM 599 O O . HIS A 1 81 ? 5.878 -5.418 4.726 1.00 50.25 81 HIS A O 1
ATOM 605 N N . THR A 1 82 ? 4.259 -5.219 3.185 1.00 45.19 82 THR A N 1
ATOM 606 C CA . THR A 1 82 ? 3.133 -4.962 4.087 1.00 45.19 82 THR A CA 1
ATOM 607 C C . THR A 1 82 ? 2.663 -6.214 4.852 1.00 45.19 82 THR A C 1
ATOM 609 O O . THR A 1 82 ? 1.846 -6.103 5.762 1.00 45.19 82 THR A O 1
ATOM 612 N N . ALA A 1 83 ? 3.166 -7.411 4.518 1.00 42.78 83 ALA A N 1
ATOM 613 C CA . ALA A 1 83 ? 2.781 -8.674 5.161 1.00 42.78 83 ALA A CA 1
ATOM 614 C C . ALA A 1 83 ? 3.619 -9.081 6.398 1.00 42.78 83 ALA A C 1
ATOM 616 O O . ALA A 1 83 ? 3.427 -10.192 6.895 1.00 42.78 83 ALA A O 1
ATOM 617 N N . ILE A 1 84 ? 4.545 -8.243 6.889 1.00 43.97 84 ILE A N 1
ATOM 618 C CA . ILE A 1 84 ? 5.381 -8.546 8.075 1.00 43.97 84 ILE A CA 1
ATOM 619 C C . ILE A 1 84 ? 4.957 -7.711 9.282 1.00 43.97 84 ILE A C 1
ATOM 621 O O . ILE A 1 84 ? 4.896 -6.470 9.147 1.00 43.97 84 ILE A O 1
#

Sequence (84 aa):
ADNFAEMFSAMDDAYMQARAADVRDISDRIIANLTGSVAVQEDSGEKHIICADDLAPSETVSLDKDKVLAFVTAHGSSNSHTAI